Protein AF-R5J724-F1 (afdb_monomer)

Sequence (144 aa):
MGNSIVSHTDVSMWPFVFSITEPIPMTFALYIYDNKNPAGGRPNLEYKFNIYVPGQKRGQYSSFDYTEGFPLMVSYSEDYDVYIIYDAEKHTNFKWCANIQSRLEFILDACGGNIATFVKKNNEVLIGITGRHLLEGIIKRLNT

Solvent-accessible surface area (backbone atoms only — not comparable to full-atom values): 8237 Å² total; per-residue (Å²): 109,85,89,31,56,78,49,63,57,59,87,87,43,71,59,36,35,38,28,30,61,59,97,57,72,45,44,30,23,35,44,75,42,72,32,40,67,77,91,60,104,57,91,69,62,44,30,34,36,61,49,72,57,80,90,68,44,88,88,39,66,43,60,81,65,64,88,78,17,52,57,41,34,32,32,37,28,75,97,58,56,29,39,38,38,49,50,47,85,81,50,62,69,41,47,50,60,40,78,46,78,46,50,40,68,57,51,52,50,5,50,74,75,38,83,27,74,47,73,45,96,85,69,46,54,35,38,22,22,31,80,93,40,50,65,61,50,52,54,50,59,80,75,108

Structure (mmCIF, N/CA/C/O backbone):
data_AF-R5J724-F1
#
_entry.id   AF-R5J724-F1
#
loop_
_atom_site.group_PDB
_atom_site.id
_atom_site.type_symbol
_atom_site.label_atom_id
_atom_site.label_alt_id
_atom_site.label_comp_id
_atom_site.label_asym_id
_atom_site.label_entity_id
_atom_site.label_seq_id
_atom_site.pdbx_PDB_ins_code
_atom_site.Cartn_x
_atom_site.Cartn_y
_atom_site.Cartn_z
_atom_site.occupancy
_atom_site.B_iso_or_equiv
_atom_site.auth_seq_id
_atom_site.auth_comp_id
_atom_site.auth_asym_id
_atom_site.auth_atom_id
_atom_site.pdbx_PDB_model_num
ATOM 1 N N . MET A 1 1 ? -13.053 -7.758 10.303 1.00 59.34 1 MET A N 1
ATOM 2 C CA . MET A 1 1 ? -13.566 -7.938 8.925 1.00 59.34 1 MET A CA 1
ATOM 3 C C . MET A 1 1 ? -14.555 -9.091 8.764 1.00 59.34 1 MET A C 1
ATOM 5 O O . MET A 1 1 ? -15.375 -9.005 7.864 1.00 59.34 1 MET A O 1
ATOM 9 N N . GLY A 1 2 ? -14.516 -10.139 9.604 1.00 59.16 2 GLY A N 1
ATOM 10 C CA . GLY A 1 2 ? -15.223 -11.408 9.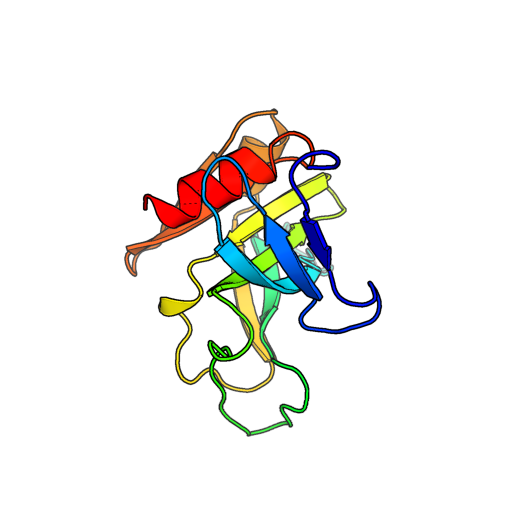350 1.00 59.16 2 GLY A CA 1
ATOM 11 C C . GLY A 1 2 ? -16.734 -11.345 9.085 1.00 59.16 2 GLY A C 1
ATOM 12 O O . GLY A 1 2 ? -17.214 -12.142 8.295 1.00 59.16 2 GLY A O 1
ATOM 13 N N . ASN A 1 3 ? -17.470 -10.388 9.661 1.00 66.38 3 ASN A N 1
ATOM 14 C CA . ASN A 1 3 ? -18.923 -10.276 9.442 1.00 66.38 3 ASN A CA 1
ATOM 15 C C . ASN A 1 3 ? -19.312 -9.306 8.311 1.00 66.38 3 ASN A C 1
ATOM 17 O O . ASN A 1 3 ? -20.491 -9.198 7.992 1.00 66.38 3 ASN A O 1
ATOM 21 N N . SER A 1 4 ? -18.348 -8.576 7.741 1.00 72.12 4 SER A N 1
ATOM 22 C CA . SER A 1 4 ? -18.597 -7.542 6.723 1.00 72.12 4 SER A CA 1
ATOM 23 C C . SER A 1 4 ? -18.328 -8.028 5.299 1.00 72.12 4 SER A C 1
ATOM 25 O O . SER A 1 4 ? -18.789 -7.389 4.360 1.00 72.12 4 SER A O 1
ATOM 27 N N . ILE A 1 5 ? -17.563 -9.116 5.133 1.00 76.75 5 ILE A N 1
ATOM 28 C CA . ILE A 1 5 ? -17.226 -9.692 3.825 1.00 76.75 5 ILE A CA 1
ATOM 29 C C . ILE A 1 5 ? -18.386 -10.567 3.354 1.00 76.75 5 ILE A C 1
ATOM 31 O O . ILE A 1 5 ? -18.811 -11.474 4.065 1.00 76.75 5 ILE A O 1
ATOM 35 N N . VAL A 1 6 ? -18.867 -10.309 2.141 1.00 82.62 6 VAL A N 1
ATOM 36 C CA . VAL A 1 6 ? -19.997 -11.037 1.540 1.00 82.62 6 VAL A CA 1
ATOM 37 C C . VAL A 1 6 ? -19.545 -12.040 0.493 1.00 82.62 6 VAL A C 1
ATOM 39 O O . VAL A 1 6 ? -20.146 -13.099 0.336 1.00 82.62 6 VAL A O 1
ATOM 42 N N . SER A 1 7 ? -18.461 -11.731 -0.205 1.00 86.94 7 SER A N 1
ATOM 43 C CA . SER A 1 7 ? -17.855 -12.628 -1.176 1.00 86.94 7 SER A CA 1
ATOM 44 C C . SER A 1 7 ? -16.370 -12.338 -1.285 1.00 86.94 7 SER A C 1
ATOM 46 O O . SER A 1 7 ? -15.929 -11.204 -1.079 1.00 86.94 7 SER A O 1
ATOM 48 N N . HIS A 1 8 ? -15.604 -13.362 -1.635 1.00 90.81 8 HIS A N 1
ATOM 49 C CA . HIS A 1 8 ? -14.201 -13.221 -1.974 1.00 90.81 8 HIS A CA 1
ATOM 50 C C . HIS A 1 8 ? -13.770 -14.297 -2.976 1.00 90.81 8 HIS A C 1
ATOM 52 O O . HIS A 1 8 ? -14.415 -15.343 -3.084 1.00 90.81 8 HIS A O 1
ATOM 58 N N . THR A 1 9 ? -12.691 -14.043 -3.713 1.00 91.88 9 THR A N 1
ATOM 59 C CA . THR A 1 9 ? -12.009 -15.056 -4.529 1.00 91.88 9 THR A CA 1
ATOM 60 C C . THR A 1 9 ? -11.218 -16.025 -3.649 1.00 91.88 9 THR A C 1
ATOM 62 O O . THR A 1 9 ? -11.149 -15.872 -2.428 1.00 91.88 9 THR A O 1
ATOM 65 N N . ASP A 1 10 ? -10.624 -17.057 -4.250 1.00 90.62 10 ASP A N 1
ATOM 66 C CA . ASP A 1 10 ? -9.659 -17.899 -3.540 1.00 90.62 10 ASP A CA 1
ATOM 67 C C . ASP A 1 10 ? -8.492 -17.041 -3.014 1.00 90.62 10 ASP A C 1
ATOM 69 O O . ASP A 1 10 ? -8.023 -16.128 -3.694 1.00 90.62 10 ASP A O 1
ATOM 73 N N . VAL A 1 11 ? -8.018 -17.335 -1.804 1.00 87.06 11 VAL A N 1
ATOM 74 C CA . VAL A 1 11 ? -6.906 -16.622 -1.158 1.00 87.06 11 VAL A CA 1
ATOM 75 C C . VAL A 1 11 ? -5.587 -16.743 -1.926 1.00 87.06 11 VAL A C 1
ATOM 77 O O . VAL A 1 11 ? -4.699 -15.919 -1.730 1.00 87.06 11 VAL A O 1
ATOM 80 N N . SER A 1 12 ? -5.444 -17.742 -2.803 1.00 89.38 12 SER A N 1
ATOM 81 C CA . SER A 1 12 ? -4.283 -17.874 -3.685 1.00 89.38 12 SER A CA 1
ATOM 82 C C . SER A 1 12 ? -4.356 -16.989 -4.931 1.00 89.38 12 SER A C 1
ATOM 84 O O . SER A 1 12 ? -3.383 -16.919 -5.683 1.00 89.38 12 SER A O 1
ATOM 86 N N . MET A 1 13 ? -5.505 -16.363 -5.205 1.00 91.31 13 MET A N 1
ATOM 87 C CA . MET A 1 13 ? -5.666 -15.463 -6.344 1.00 91.31 13 MET A CA 1
ATOM 88 C C . MET A 1 13 ? -5.031 -14.112 -6.037 1.00 91.31 13 MET A C 1
ATOM 90 O O . MET A 1 13 ? -5.175 -13.561 -4.946 1.00 91.31 13 MET A O 1
ATOM 94 N N . TRP A 1 14 ? -4.342 -13.566 -7.033 1.00 92.06 14 TRP A N 1
ATOM 95 C CA . TRP A 1 14 ? -3.747 -12.243 -6.961 1.00 92.06 14 TRP A CA 1
ATOM 96 C C . TRP A 1 14 ? -4.135 -11.465 -8.228 1.00 92.06 14 TRP A C 1
ATOM 98 O O . TRP A 1 14 ? -3.821 -11.954 -9.317 1.00 92.06 14 TRP A O 1
ATOM 108 N N . PRO A 1 15 ? -4.814 -10.304 -8.114 1.00 95.56 15 PRO A N 1
ATOM 109 C CA . PRO A 1 15 ? -5.285 -9.689 -6.869 1.00 95.56 15 PRO A CA 1
ATOM 110 C C . PRO A 1 15 ? -6.315 -10.554 -6.124 1.00 95.56 15 PRO A C 1
ATOM 112 O O . PRO A 1 15 ? -7.017 -11.374 -6.714 1.00 95.56 15 PRO A O 1
ATOM 115 N N . PHE A 1 16 ? -6.397 -10.365 -4.809 1.00 95.62 16 PHE A N 1
ATOM 116 C CA . PHE A 1 16 ? -7.460 -10.963 -4.007 1.00 95.62 16 PHE A CA 1
ATOM 117 C C . PHE A 1 16 ? -8.686 -10.054 -4.080 1.00 95.62 16 PHE A C 1
ATOM 119 O O . PHE A 1 16 ? -8.631 -8.902 -3.647 1.00 95.62 16 PHE A O 1
ATOM 126 N N . VAL A 1 17 ? -9.787 -10.544 -4.639 1.00 96.31 17 VAL A N 1
ATOM 127 C CA . VAL A 1 17 ? -10.995 -9.740 -4.832 1.00 96.31 17 VAL A CA 1
ATOM 128 C C . VAL A 1 17 ? -11.975 -10.063 -3.723 1.00 96.31 17 VAL A C 1
ATOM 130 O O . VAL A 1 17 ? -12.287 -11.229 -3.491 1.00 96.31 17 VAL A O 1
ATOM 133 N N . PHE A 1 18 ? -12.480 -9.041 -3.041 1.00 94.12 18 PHE A N 1
ATOM 134 C CA . PHE A 1 18 ? -13.479 -9.210 -1.991 1.00 94.12 18 PHE A CA 1
ATOM 135 C C . PHE A 1 18 ? -14.501 -8.082 -2.010 1.00 94.12 18 PHE A C 1
ATOM 137 O O . PHE A 1 18 ? -14.214 -6.966 -2.431 1.00 94.12 18 PHE A O 1
ATOM 144 N N . SER A 1 19 ? -15.710 -8.376 -1.544 1.00 93.69 19 SER A N 1
ATOM 145 C CA . SER A 1 19 ? -16.787 -7.394 -1.416 1.00 93.69 19 SER A CA 1
ATOM 146 C C . SER A 1 19 ? -17.194 -7.244 0.037 1.00 93.69 19 SER A C 1
ATOM 148 O O . SER A 1 19 ? -17.350 -8.245 0.743 1.00 93.69 19 SER A O 1
ATOM 150 N N . ILE A 1 20 ? -17.392 -6.001 0.470 1.00 90.56 20 ILE A N 1
ATOM 151 C CA . ILE A 1 20 ? -17.986 -5.682 1.769 1.00 90.56 20 ILE A CA 1
ATOM 152 C C . ILE A 1 20 ? -19.364 -5.054 1.562 1.00 90.56 20 ILE A C 1
ATOM 154 O O . ILE A 1 20 ? -19.577 -4.366 0.567 1.00 90.56 20 ILE A O 1
ATOM 158 N N . THR A 1 21 ? -20.295 -5.278 2.487 1.00 86.25 21 THR A N 1
ATOM 159 C CA . THR A 1 21 ? -21.614 -4.610 2.483 1.00 86.25 21 THR A CA 1
ATOM 160 C C . THR A 1 21 ? -21.679 -3.412 3.409 1.00 86.25 21 THR A C 1
ATOM 162 O O . THR A 1 21 ? -22.368 -2.449 3.106 1.00 86.25 21 THR A O 1
ATOM 165 N N . GLU A 1 22 ? -20.956 -3.455 4.521 1.00 80.88 22 GLU A N 1
ATOM 166 C CA . GLU A 1 22 ? -20.958 -2.408 5.537 1.00 80.88 22 GLU A CA 1
ATOM 167 C C . GLU A 1 22 ? -19.512 -2.043 5.903 1.00 80.88 22 GLU A C 1
ATOM 169 O O . GLU A 1 22 ? -18.663 -2.938 6.008 1.00 80.88 22 GLU A O 1
ATOM 174 N N . PRO A 1 23 ? -19.204 -0.753 6.131 1.00 82.06 23 PRO A N 1
ATOM 175 C CA . PRO A 1 23 ? -20.120 0.397 6.083 1.00 82.06 23 PRO A CA 1
ATOM 176 C C . PRO A 1 23 ? -20.288 1.025 4.689 1.00 82.06 23 PRO A C 1
ATOM 178 O O . PRO A 1 23 ? -21.031 1.988 4.533 1.00 82.06 23 PRO A O 1
ATOM 181 N N . ILE A 1 24 ? -19.564 0.535 3.678 1.00 82.44 24 ILE A N 1
ATOM 182 C CA . ILE A 1 24 ? -19.633 1.044 2.302 1.00 82.44 24 ILE A CA 1
ATOM 183 C C . ILE A 1 24 ? -19.733 -0.165 1.370 1.00 82.44 24 ILE A C 1
ATOM 185 O O . ILE A 1 24 ? -18.727 -0.858 1.218 1.00 82.44 24 ILE A O 1
ATOM 189 N N . PRO A 1 25 ? -20.898 -0.429 0.747 1.00 90.12 25 PRO A N 1
ATOM 190 C CA . PRO A 1 25 ? -21.036 -1.501 -0.230 1.00 90.12 25 PRO A CA 1
ATOM 191 C C . PRO A 1 25 ? -20.061 -1.299 -1.397 1.00 90.12 25 PRO A C 1
ATOM 193 O O . PRO A 1 25 ? -20.249 -0.403 -2.221 1.00 90.12 25 PRO A O 1
ATOM 196 N N . MET A 1 26 ? -18.993 -2.095 -1.451 1.00 93.00 26 MET A N 1
ATOM 197 C CA . MET A 1 26 ? -17.939 -1.949 -2.456 1.00 93.00 26 MET A CA 1
ATOM 198 C C . MET A 1 26 ? -17.164 -3.254 -2.645 1.00 93.00 26 MET A C 1
ATOM 200 O O . MET A 1 26 ? -16.930 -4.005 -1.694 1.00 93.00 26 MET A O 1
ATOM 204 N N . THR A 1 27 ? -16.741 -3.498 -3.884 1.00 95.19 27 THR A N 1
ATOM 205 C CA . THR A 1 27 ? -15.810 -4.567 -4.255 1.00 95.19 27 THR A CA 1
ATOM 206 C C . THR A 1 27 ? -14.409 -3.985 -4.393 1.00 95.19 27 THR A C 1
ATOM 208 O O . THR A 1 27 ? -14.223 -2.965 -5.056 1.00 95.19 27 THR A O 1
ATOM 211 N N . PHE A 1 28 ? -13.426 -4.640 -3.785 1.00 95.62 28 PHE A N 1
ATOM 212 C CA . PHE A 1 28 ? -12.019 -4.259 -3.813 1.00 95.62 28 PHE A CA 1
ATOM 213 C C . PHE A 1 28 ? -11.188 -5.328 -4.513 1.00 95.62 28 PHE A C 1
ATOM 215 O O . PHE A 1 28 ? -11.408 -6.518 -4.294 1.00 95.62 28 PHE A O 1
ATOM 222 N N . ALA A 1 29 ? -10.185 -4.893 -5.274 1.00 97.00 29 ALA A N 1
ATOM 223 C CA . ALA A 1 29 ? -9.118 -5.738 -5.798 1.00 97.00 29 ALA A CA 1
ATOM 224 C C . ALA A 1 29 ? -7.838 -5.477 -4.987 1.00 97.00 29 ALA A C 1
ATOM 226 O O . ALA A 1 29 ? -7.188 -4.441 -5.141 1.00 97.00 29 ALA A O 1
ATOM 227 N N . LEU A 1 30 ? -7.495 -6.386 -4.073 1.00 96.56 30 LEU A N 1
ATOM 228 C CA . LEU A 1 30 ? -6.356 -6.249 -3.167 1.00 96.56 30 LEU A CA 1
ATOM 229 C C . LEU A 1 30 ? -5.052 -6.681 -3.836 1.00 96.56 30 LEU A C 1
ATOM 231 O O . LEU A 1 30 ? -4.834 -7.859 -4.130 1.00 96.56 30 LEU A O 1
ATOM 235 N N . TYR A 1 31 ? -4.142 -5.721 -3.964 1.00 97.38 31 TYR A N 1
ATOM 236 C CA . TYR A 1 31 ? -2.750 -5.932 -4.326 1.00 97.38 31 TYR A CA 1
ATOM 237 C C . TYR A 1 31 ? -1.895 -5.768 -3.074 1.00 97.38 31 TYR A C 1
ATOM 239 O O . TYR A 1 31 ? -1.524 -4.649 -2.714 1.00 97.38 31 TYR A O 1
ATOM 247 N N . ILE A 1 32 ? -1.609 -6.883 -2.401 1.00 96.38 32 ILE A N 1
ATOM 248 C CA . ILE A 1 32 ? -0.762 -6.903 -1.208 1.00 96.38 32 ILE A CA 1
ATOM 249 C C . ILE A 1 32 ? 0.684 -7.282 -1.553 1.00 96.38 32 ILE A C 1
ATOM 251 O O . ILE A 1 32 ? 0.916 -8.160 -2.384 1.00 96.38 32 ILE A O 1
ATOM 255 N N . TYR A 1 33 ? 1.650 -6.615 -0.922 1.00 97.06 33 TYR A N 1
ATOM 256 C CA . TYR A 1 33 ? 3.085 -6.839 -1.117 1.00 97.06 33 TYR A CA 1
ATOM 257 C C . TYR A 1 33 ? 3.815 -6.981 0.219 1.00 97.06 33 TYR A C 1
ATOM 259 O O . TYR A 1 33 ? 3.499 -6.279 1.180 1.00 97.06 33 TYR A O 1
ATOM 267 N N . ASP A 1 34 ? 4.862 -7.802 0.264 1.00 95.31 34 ASP A N 1
ATOM 268 C CA . ASP A 1 34 ? 5.746 -7.841 1.430 1.00 95.31 34 ASP A CA 1
ATOM 269 C C . ASP A 1 34 ? 6.582 -6.557 1.517 1.00 95.31 34 ASP A C 1
ATOM 271 O O . ASP A 1 34 ? 7.371 -6.255 0.615 1.00 95.31 34 ASP A O 1
ATOM 275 N N . ASN A 1 35 ? 6.476 -5.839 2.631 1.00 94.25 35 ASN A N 1
ATOM 276 C CA . ASN A 1 35 ? 7.290 -4.673 2.935 1.00 94.25 35 ASN A CA 1
ATOM 277 C C . ASN A 1 35 ? 8.490 -5.101 3.779 1.00 94.25 35 ASN A C 1
ATOM 279 O O . ASN A 1 35 ? 8.327 -5.500 4.929 1.00 94.25 35 ASN A O 1
ATOM 283 N N . LYS A 1 36 ? 9.701 -5.028 3.221 1.00 91.94 36 LYS A N 1
ATOM 284 C CA . LYS A 1 36 ? 10.908 -5.540 3.886 1.00 91.94 36 LYS A CA 1
ATOM 285 C C . LYS A 1 36 ? 11.923 -4.440 4.125 1.00 91.94 36 LYS A C 1
ATOM 287 O O . LYS A 1 36 ? 12.052 -3.500 3.336 1.00 91.94 36 LYS A O 1
ATOM 292 N N . ASN A 1 37 ? 12.720 -4.624 5.168 1.00 87.25 37 ASN A N 1
ATOM 293 C CA . ASN A 1 37 ? 13.949 -3.882 5.380 1.00 87.25 37 ASN A CA 1
ATOM 294 C C . ASN A 1 37 ? 15.149 -4.779 5.038 1.00 87.25 37 ASN A C 1
ATOM 296 O O . ASN A 1 37 ? 15.662 -5.485 5.906 1.00 87.25 37 ASN A O 1
ATOM 300 N N . PRO A 1 38 ? 15.581 -4.847 3.763 1.00 75.06 38 PRO A N 1
ATOM 301 C CA . PRO A 1 38 ? 16.665 -5.743 3.397 1.00 75.06 38 PRO A CA 1
ATOM 302 C C . PRO A 1 38 ? 17.966 -5.317 4.073 1.00 75.06 38 PRO A C 1
ATOM 304 O O . PRO A 1 38 ? 18.308 -4.130 4.117 1.00 75.06 38 PRO A O 1
ATOM 307 N N . ALA A 1 39 ? 18.699 -6.324 4.546 1.00 62.00 39 ALA A N 1
ATOM 308 C CA . ALA A 1 39 ? 19.954 -6.154 5.252 1.00 62.00 39 ALA A CA 1
ATOM 309 C C . ALA A 1 39 ? 20.958 -5.332 4.426 1.00 62.00 39 ALA A C 1
ATOM 311 O O . ALA A 1 39 ? 21.272 -5.643 3.276 1.00 62.00 39 ALA A O 1
ATOM 312 N N . GLY A 1 40 ? 21.477 -4.276 5.041 1.00 61.12 40 GLY A N 1
ATOM 313 C CA . GLY A 1 40 ? 22.579 -3.462 4.549 1.00 61.12 40 GLY A CA 1
ATOM 314 C C . GLY A 1 40 ? 23.369 -2.938 5.743 1.00 61.12 40 GLY A C 1
ATOM 315 O O . GLY A 1 40 ? 22.837 -2.844 6.843 1.00 61.12 40 GLY A O 1
ATOM 316 N N . GLY A 1 41 ? 24.646 -2.599 5.556 1.00 52.19 41 GLY A N 1
ATOM 317 C CA . GLY A 1 41 ? 25.552 -2.205 6.650 1.00 52.19 41 GLY A CA 1
ATOM 318 C C . GLY A 1 41 ? 25.229 -0.876 7.357 1.00 52.19 41 GLY A C 1
ATOM 319 O O . GLY A 1 41 ? 26.071 -0.361 8.085 1.00 52.19 41 GLY A O 1
ATOM 320 N N . ARG A 1 42 ? 24.051 -0.285 7.125 1.00 57.81 42 ARG A N 1
ATOM 321 C CA . ARG A 1 42 ? 23.553 0.930 7.786 1.00 57.81 42 ARG A CA 1
ATOM 322 C C . ARG A 1 42 ? 22.133 0.672 8.293 1.00 57.81 42 ARG A C 1
ATOM 324 O O . ARG A 1 42 ? 21.408 -0.060 7.622 1.00 57.81 42 ARG A O 1
ATOM 331 N N . PRO A 1 43 ? 21.707 1.299 9.406 1.00 62.03 43 PRO A N 1
ATOM 332 C CA . PRO A 1 43 ? 20.307 1.286 9.805 1.00 62.03 43 PRO A CA 1
ATOM 333 C C . PRO A 1 43 ? 19.478 1.906 8.678 1.00 62.03 43 PRO A C 1
ATOM 335 O O . PRO A 1 43 ? 19.502 3.118 8.460 1.00 62.03 43 PRO A O 1
ATOM 338 N N . ASN A 1 44 ? 18.792 1.068 7.908 1.00 67.88 44 ASN A N 1
ATOM 339 C CA . ASN A 1 44 ? 17.829 1.531 6.926 1.00 67.88 44 ASN A CA 1
ATOM 340 C C . ASN A 1 44 ? 16.589 1.960 7.706 1.00 67.88 44 ASN A C 1
ATOM 342 O O . ASN A 1 44 ? 15.856 1.126 8.235 1.00 67.88 44 ASN A O 1
ATOM 346 N N . LEU A 1 45 ? 16.357 3.269 7.772 1.00 86.56 45 LEU A N 1
ATOM 347 C CA . LEU A 1 45 ? 15.142 3.863 8.338 1.00 86.56 45 LEU A CA 1
ATOM 348 C C . LEU A 1 45 ? 13.962 3.787 7.352 1.00 86.56 45 LEU A C 1
ATOM 350 O O . LEU A 1 45 ? 13.024 4.578 7.435 1.00 86.56 45 LEU A O 1
ATOM 354 N N . GLU A 1 46 ? 14.020 2.865 6.393 1.00 89.31 46 GLU A N 1
ATOM 355 C CA . GLU A 1 46 ? 13.055 2.715 5.313 1.00 89.31 46 GLU A CA 1
ATOM 356 C C . GLU A 1 46 ? 12.785 1.238 5.049 1.00 89.31 46 GLU A C 1
ATOM 358 O O . GLU A 1 46 ? 13.701 0.420 4.945 1.00 89.31 46 GLU A O 1
ATOM 363 N N . TYR A 1 47 ? 11.505 0.931 4.894 1.00 93.69 47 TYR A N 1
ATOM 364 C CA . TYR A 1 47 ? 11.007 -0.335 4.387 1.00 93.69 47 TYR A CA 1
ATOM 365 C C . TYR A 1 47 ? 10.599 -0.151 2.937 1.00 93.69 47 TYR A C 1
ATOM 367 O O . TYR A 1 47 ? 10.201 0.944 2.521 1.00 93.69 47 TYR A O 1
ATOM 375 N N . LYS A 1 48 ? 10.738 -1.216 2.158 1.00 93.81 48 LYS A N 1
ATOM 376 C CA . LYS A 1 48 ? 10.513 -1.165 0.725 1.00 93.81 48 LYS A CA 1
ATOM 377 C C . LYS A 1 48 ? 9.962 -2.459 0.169 1.00 93.81 48 LYS A C 1
ATOM 379 O O . LYS A 1 48 ? 10.247 -3.551 0.656 1.00 93.81 48 LYS A O 1
ATOM 384 N N . PHE A 1 49 ? 9.255 -2.299 -0.937 1.00 95.88 49 PHE A N 1
ATOM 385 C CA . PHE A 1 49 ? 8.793 -3.381 -1.789 1.00 95.88 49 PHE A CA 1
ATOM 386 C C . PHE A 1 49 ? 8.888 -2.965 -3.257 1.00 95.88 49 PHE A C 1
ATOM 388 O O . PHE A 1 49 ? 9.251 -1.829 -3.593 1.00 95.88 49 PHE A O 1
ATOM 395 N N . ASN A 1 50 ? 8.599 -3.907 -4.145 1.00 96.31 50 ASN A N 1
ATOM 396 C CA . ASN A 1 50 ? 8.542 -3.665 -5.575 1.00 96.31 50 ASN A CA 1
ATOM 397 C C . ASN A 1 50 ? 7.104 -3.845 -6.057 1.00 96.31 50 ASN A C 1
ATOM 399 O O . ASN A 1 50 ? 6.523 -4.905 -5.850 1.00 96.31 50 ASN A O 1
ATOM 403 N N . ILE A 1 51 ? 6.550 -2.817 -6.699 1.00 96.62 51 ILE A N 1
ATOM 404 C CA . ILE A 1 51 ? 5.214 -2.867 -7.298 1.00 96.62 51 ILE A CA 1
ATOM 405 C C . ILE A 1 51 ? 5.274 -3.564 -8.663 1.00 96.62 51 ILE A C 1
ATOM 407 O O . ILE A 1 51 ? 6.180 -3.326 -9.472 1.00 96.62 51 ILE A O 1
ATOM 411 N N . TYR A 1 52 ? 4.314 -4.449 -8.897 1.00 96.56 52 TYR A N 1
ATOM 412 C CA . TYR A 1 52 ? 4.031 -5.111 -10.167 1.00 96.56 52 TYR A CA 1
ATOM 413 C C . TYR A 1 52 ? 2.624 -5.710 -10.086 1.00 96.56 52 TYR A C 1
ATOM 415 O O . TYR A 1 52 ? 2.103 -5.892 -8.994 1.00 96.56 52 TYR A O 1
ATOM 423 N N . VAL A 1 53 ? 2.005 -6.025 -11.218 1.00 96.25 53 VAL A N 1
ATOM 424 C CA . VAL A 1 53 ? 0.673 -6.664 -11.261 1.00 96.25 53 VAL A CA 1
ATOM 425 C C . VAL A 1 53 ? 0.751 -8.052 -11.904 1.00 96.25 53 VAL A C 1
ATOM 427 O O . VAL A 1 53 ? 1.757 -8.355 -12.562 1.00 96.25 53 VAL A O 1
ATOM 430 N N . PRO A 1 54 ? -0.273 -8.912 -11.735 1.00 94.88 54 PRO A N 1
ATOM 431 C CA . PRO A 1 54 ? -0.296 -10.236 -12.346 1.00 94.88 54 PRO A CA 1
ATOM 432 C C . PRO A 1 54 ? -0.007 -10.187 -13.846 1.00 94.88 54 PRO A C 1
ATOM 434 O O . PRO A 1 54 ? -0.532 -9.356 -14.582 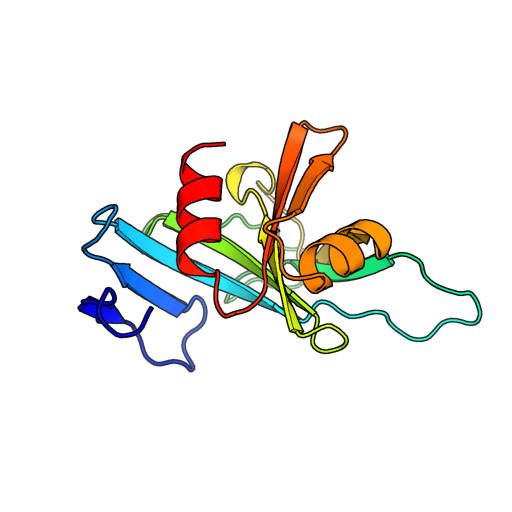1.00 94.88 54 PRO A O 1
ATOM 437 N N . GLY A 1 55 ? 0.876 -11.073 -14.305 1.00 94.38 55 GLY A N 1
ATOM 438 C CA . GLY A 1 55 ? 1.258 -11.166 -15.715 1.00 94.38 55 GLY A CA 1
ATOM 439 C C . GLY A 1 55 ? 2.222 -10.084 -16.225 1.00 94.38 55 GLY A C 1
ATOM 440 O O . GLY A 1 55 ? 2.733 -10.239 -17.337 1.00 94.38 55 GLY A O 1
ATOM 441 N N . GLN A 1 56 ? 2.540 -9.040 -15.446 1.00 96.62 56 GLN A N 1
ATOM 442 C CA . GLN A 1 56 ? 3.494 -8.006 -15.865 1.00 96.62 56 GLN A CA 1
ATOM 443 C C . GLN A 1 56 ? 4.919 -8.569 -15.966 1.00 96.62 56 GLN A C 1
ATOM 445 O O . GLN A 1 56 ? 5.442 -9.184 -15.035 1.00 96.62 56 GLN A O 1
ATOM 450 N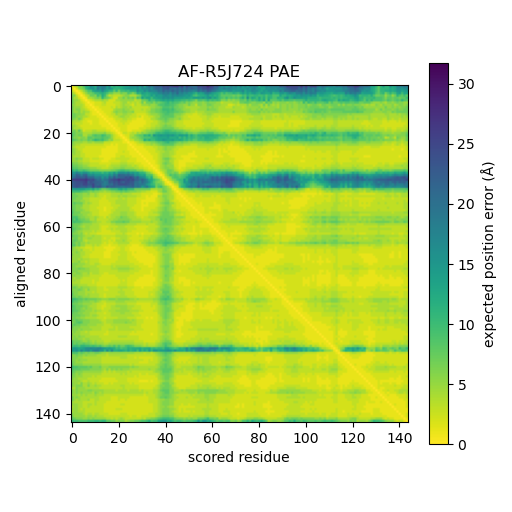 N . LYS A 1 57 ? 5.587 -8.308 -17.093 1.00 95.88 57 LYS A N 1
ATOM 451 C CA . LYS A 1 57 ? 6.946 -8.788 -17.388 1.00 95.88 57 LYS A CA 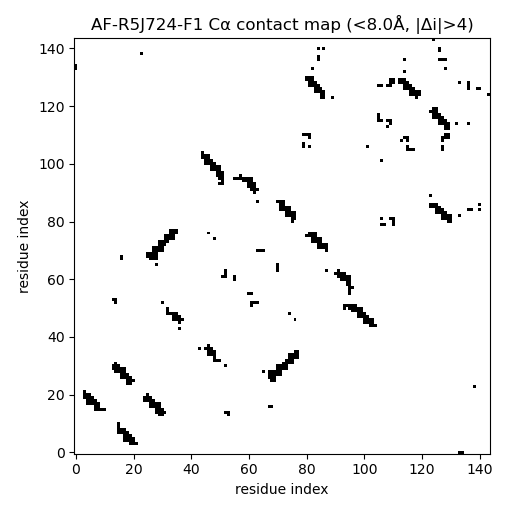1
ATOM 452 C C . LYS A 1 57 ? 7.987 -7.674 -17.313 1.00 95.88 57 LYS A C 1
ATOM 454 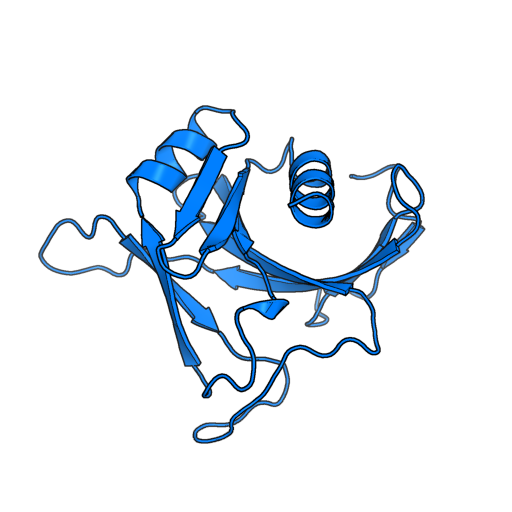O O . LYS A 1 57 ? 7.687 -6.486 -17.428 1.00 95.88 57 LYS A O 1
ATOM 459 N N . ARG A 1 58 ? 9.257 -8.070 -17.196 1.00 96.06 58 ARG A N 1
ATOM 460 C CA . ARG A 1 58 ? 10.407 -7.156 -17.205 1.00 96.06 58 ARG A CA 1
ATOM 461 C C . ARG A 1 58 ? 10.370 -6.217 -18.414 1.00 96.06 58 ARG A C 1
ATOM 463 O O . ARG A 1 58 ? 10.248 -6.661 -19.550 1.00 96.06 58 ARG A O 1
ATOM 470 N N . GLY A 1 59 ? 10.528 -4.920 -18.153 1.00 94.44 59 GLY A N 1
ATOM 471 C CA . GLY A 1 59 ? 10.515 -3.874 -19.180 1.00 94.44 59 GLY A CA 1
ATOM 472 C C . GLY A 1 59 ? 9.119 -3.389 -19.575 1.00 94.44 59 GLY A C 1
ATOM 473 O O . GLY A 1 59 ? 9.023 -2.363 -20.239 1.00 94.44 59 GLY A O 1
ATOM 474 N N . GLN A 1 60 ? 8.055 -4.064 -19.133 1.00 97.12 60 GLN A N 1
ATOM 475 C CA . GLN A 1 60 ? 6.689 -3.608 -19.355 1.00 97.12 60 GLN A CA 1
ATOM 476 C C . GLN A 1 60 ? 6.285 -2.555 -18.328 1.00 97.12 60 GLN A C 1
ATOM 478 O O . GLN A 1 60 ? 6.707 -2.578 -17.166 1.00 97.12 60 GLN A O 1
ATOM 483 N N . TYR A 1 61 ? 5.420 -1.660 -18.780 1.00 97.25 61 TYR A N 1
ATOM 484 C CA . TYR A 1 61 ? 4.711 -0.709 -17.945 1.00 97.25 61 TYR A CA 1
ATOM 485 C C . TYR A 1 61 ? 3.279 -1.202 -17.750 1.00 97.25 61 TYR A C 1
ATOM 487 O O . TYR A 1 61 ? 2.733 -1.850 -18.643 1.00 97.25 61 TYR A O 1
ATOM 495 N N . SER A 1 62 ? 2.699 -0.940 -16.584 1.00 96.44 62 SER A N 1
ATOM 496 C CA . SER A 1 62 ? 1.328 -1.340 -16.270 1.00 96.44 62 SER A CA 1
ATOM 497 C C . SER A 1 62 ? 0.648 -0.326 -15.357 1.00 96.44 62 SER A C 1
ATOM 499 O O . SER A 1 62 ? 1.289 0.578 -14.826 1.00 96.44 62 SER A O 1
ATOM 501 N N . SER A 1 63 ? -0.658 -0.491 -15.182 1.00 95.81 63 SER A N 1
ATOM 502 C CA . SER A 1 63 ? -1.455 0.172 -14.148 1.00 95.81 63 SER A CA 1
ATOM 503 C C . SER A 1 63 ? -2.263 -0.880 -13.387 1.00 95.81 63 SER A C 1
ATOM 505 O O . SER A 1 63 ? -2.292 -2.046 -13.791 1.00 95.81 63 SER A O 1
ATOM 507 N N . PHE A 1 64 ? -2.889 -0.479 -12.283 1.00 96.44 64 PHE A N 1
ATOM 508 C CA . PHE A 1 64 ? -3.864 -1.319 -11.593 1.00 96.44 64 PHE A CA 1
ATOM 509 C C . PHE A 1 64 ? -5.132 -1.506 -12.430 1.00 96.44 64 PHE A C 1
ATOM 511 O O . PHE A 1 64 ? -5.528 -0.597 -13.162 1.00 96.44 64 PHE A O 1
ATOM 518 N N . ASP A 1 65 ? -5.747 -2.683 -12.315 1.00 93.38 65 ASP A N 1
ATOM 519 C CA . ASP A 1 65 ? -6.983 -3.015 -13.016 1.00 93.38 65 ASP A CA 1
ATOM 520 C C . ASP A 1 65 ? -8.198 -2.632 -12.162 1.00 93.38 65 ASP A C 1
ATOM 522 O O . ASP A 1 65 ? -8.318 -3.065 -11.019 1.00 93.38 65 ASP A O 1
ATOM 526 N N . TYR A 1 66 ? -9.089 -1.817 -12.726 1.00 92.88 66 TYR A N 1
ATOM 527 C CA . TYR A 1 66 ? -10.318 -1.347 -12.080 1.00 92.88 66 TYR A CA 1
ATOM 528 C C . TYR A 1 66 ? -11.547 -2.187 -12.460 1.00 92.88 66 TYR A C 1
ATOM 530 O O . TYR A 1 66 ? -12.648 -1.909 -11.989 1.00 92.88 66 TYR A O 1
ATOM 538 N N . THR A 1 67 ? -11.399 -3.184 -13.339 1.00 93.12 67 THR A N 1
ATOM 539 C CA . THR A 1 67 ? -12.531 -3.974 -13.847 1.00 93.12 67 THR A CA 1
ATOM 540 C C . THR A 1 67 ? -13.071 -4.976 -12.826 1.00 93.12 67 THR A C 1
ATOM 542 O O . THR A 1 67 ? -14.267 -5.261 -12.840 1.00 93.12 67 THR A O 1
ATOM 545 N N . GLU A 1 68 ? -12.230 -5.465 -11.911 1.00 91.06 68 GLU A N 1
ATOM 546 C CA . GLU A 1 68 ? -12.624 -6.426 -10.868 1.00 91.06 68 GLU A CA 1
ATOM 547 C C . GLU A 1 68 ? -13.081 -5.763 -9.555 1.00 91.06 68 GLU A C 1
ATOM 549 O O . GLU A 1 68 ? -13.703 -6.410 -8.714 1.00 91.06 68 GLU A O 1
ATOM 554 N N . GLY A 1 69 ? -12.791 -4.474 -9.364 1.00 94.12 69 GLY A N 1
ATOM 555 C CA . GLY A 1 69 ? -13.121 -3.718 -8.157 1.00 94.12 69 GLY A CA 1
ATOM 556 C C . GLY A 1 69 ? -12.214 -2.505 -7.968 1.00 94.12 69 GLY A C 1
ATOM 557 O O . GLY A 1 69 ? -11.319 -2.250 -8.771 1.00 94.12 69 GLY A O 1
ATOM 558 N N . PHE A 1 70 ? -12.423 -1.756 -6.884 1.00 95.12 70 PHE A N 1
ATOM 559 C CA . PHE A 1 70 ? -11.551 -0.643 -6.511 1.00 95.12 70 PHE A CA 1
ATOM 560 C C . PHE A 1 70 ? -10.155 -1.170 -6.119 1.00 95.12 70 PHE A C 1
ATOM 562 O O . PHE A 1 70 ? -10.059 -1.966 -5.176 1.00 95.12 70 PHE A O 1
ATOM 569 N N . PRO A 1 71 ? -9.066 -0.758 -6.794 1.00 96.69 71 PRO A N 1
ATOM 570 C CA . PRO A 1 71 ? -7.729 -1.240 -6.476 1.00 96.69 71 PRO A CA 1
ATOM 571 C C . PRO A 1 71 ? -7.272 -0.785 -5.095 1.00 96.69 71 PRO A C 1
ATOM 573 O O . PRO A 1 71 ? -7.137 0.405 -4.814 1.00 96.69 71 PRO A O 1
ATOM 576 N N . LEU A 1 72 ? -6.968 -1.753 -4.238 1.00 96.38 72 LEU A N 1
ATOM 577 C CA . LEU A 1 72 ? -6.429 -1.518 -2.911 1.00 96.38 72 LEU A CA 1
ATOM 578 C C . LEU A 1 72 ? -4.960 -1.947 -2.895 1.00 96.38 72 LEU A C 1
ATOM 580 O O . LEU A 1 72 ? -4.643 -3.134 -2.834 1.00 96.38 72 LEU A O 1
ATOM 584 N N . MET A 1 73 ? -4.057 -0.971 -2.975 1.00 97.44 73 MET A N 1
ATOM 585 C CA . MET A 1 73 ? -2.614 -1.198 -2.908 1.00 97.44 73 MET A CA 1
ATOM 586 C C . MET A 1 73 ? -2.160 -1.206 -1.448 1.00 97.44 73 MET A C 1
ATOM 588 O O . MET A 1 73 ? -2.231 -0.182 -0.767 1.00 97.44 73 MET A O 1
ATOM 592 N N . VAL A 1 74 ? -1.674 -2.351 -0.972 1.00 97.88 74 VAL A N 1
ATOM 593 C CA . VAL A 1 74 ? -1.283 -2.552 0.429 1.00 97.88 74 VAL A CA 1
ATOM 594 C C . VAL A 1 74 ? 0.108 -3.158 0.504 1.00 97.88 74 VAL A C 1
ATOM 596 O O . VAL A 1 74 ? 0.452 -4.032 -0.282 1.00 97.88 74 VAL A O 1
ATOM 599 N N . SER A 1 75 ? 0.912 -2.742 1.471 1.00 97.69 75 SER A N 1
ATOM 600 C CA . SER A 1 75 ? 2.098 -3.497 1.868 1.00 97.69 75 SER A CA 1
ATOM 601 C C . SER A 1 75 ? 1.962 -3.983 3.309 1.00 97.69 75 SER A C 1
ATOM 603 O O . SER A 1 75 ? 1.258 -3.364 4.106 1.00 97.69 75 SER A O 1
ATOM 605 N N . TYR A 1 76 ? 2.596 -5.104 3.639 1.00 97.12 76 TYR A N 1
ATOM 606 C CA . TYR A 1 76 ? 2.594 -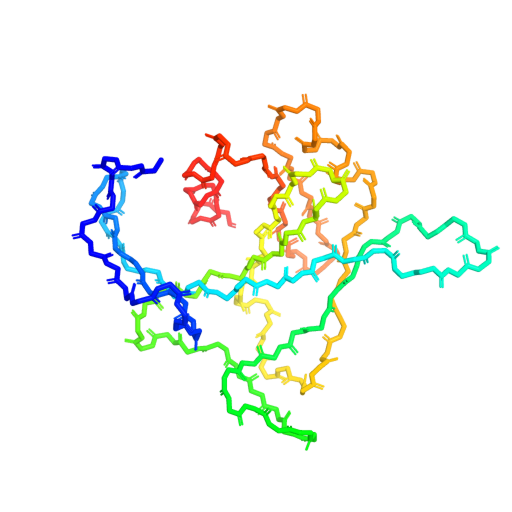5.674 4.985 1.00 97.12 76 TYR A CA 1
ATOM 607 C C . TYR A 1 76 ? 4.022 -5.793 5.513 1.00 97.12 76 TYR A C 1
ATOM 609 O O . TYR A 1 76 ? 4.885 -6.385 4.867 1.00 97.12 76 TYR A O 1
ATOM 617 N N . SER A 1 77 ? 4.271 -5.200 6.678 1.00 95.44 77 SER A N 1
ATOM 618 C CA . SER A 1 77 ? 5.543 -5.255 7.391 1.00 95.44 77 SER A CA 1
ATOM 619 C C . SER A 1 77 ? 5.460 -6.298 8.499 1.00 95.44 77 SER A C 1
ATOM 621 O O . SER A 1 77 ? 4.965 -5.999 9.584 1.00 95.44 77 SER A O 1
ATOM 623 N N . GLU A 1 78 ? 5.988 -7.494 8.242 1.00 93.94 78 GLU A N 1
ATOM 624 C CA . GLU A 1 78 ? 5.982 -8.609 9.201 1.00 93.94 78 GLU A CA 1
ATOM 625 C C . GLU A 1 78 ? 6.696 -8.256 10.514 1.00 93.94 78 GLU A C 1
ATOM 627 O O . GLU A 1 78 ? 6.187 -8.565 11.586 1.00 93.94 78 GLU A O 1
ATOM 632 N N . ASP A 1 79 ? 7.805 -7.511 10.436 1.00 92.06 79 ASP A N 1
ATOM 633 C CA . ASP A 1 79 ? 8.616 -7.113 11.598 1.00 92.06 79 ASP A CA 1
ATOM 634 C C . ASP A 1 79 ? 7.835 -6.312 12.660 1.00 92.06 79 ASP A C 1
ATOM 636 O O . ASP A 1 79 ? 8.233 -6.274 13.825 1.00 92.06 79 ASP A O 1
ATOM 640 N N . TYR A 1 80 ? 6.731 -5.666 12.265 1.00 93.75 80 TYR A N 1
ATOM 641 C CA . TYR A 1 80 ? 5.927 -4.798 13.131 1.00 93.75 80 TYR A CA 1
ATOM 642 C C . TYR A 1 80 ? 4.429 -5.134 13.132 1.00 93.75 80 TYR A C 1
ATOM 644 O O . TYR A 1 80 ? 3.671 -4.440 13.803 1.00 93.75 80 TYR A O 1
ATOM 652 N N . ASP A 1 81 ? 3.993 -6.153 12.383 1.00 94.44 81 ASP A N 1
ATOM 653 C CA . ASP A 1 81 ? 2.572 -6.479 12.162 1.00 94.44 81 ASP A CA 1
ATOM 654 C C . ASP A 1 81 ? 1.735 -5.254 11.717 1.00 94.44 81 ASP A C 1
ATOM 656 O O . ASP A 1 81 ? 0.669 -4.930 12.253 1.00 94.44 81 ASP A O 1
ATOM 660 N N . VAL A 1 82 ? 2.256 -4.518 10.728 1.00 96.50 82 VAL A N 1
ATOM 661 C CA . VAL A 1 82 ? 1.630 -3.296 10.199 1.00 96.50 82 VAL A CA 1
ATOM 662 C C . VAL A 1 82 ? 1.302 -3.451 8.720 1.00 96.50 82 VAL A C 1
ATOM 664 O O . VAL A 1 82 ? 2.168 -3.742 7.895 1.00 96.50 82 VAL A O 1
ATOM 667 N N . TYR A 1 83 ? 0.052 -3.160 8.379 1.00 97.44 83 TYR A N 1
ATOM 668 C CA . TYR A 1 83 ? -0.419 -2.944 7.018 1.00 97.44 83 TYR A CA 1
ATOM 669 C C . TYR A 1 83 ? -0.296 -1.462 6.666 1.00 97.44 83 TYR A C 1
ATOM 671 O O . TYR A 1 83 ? -0.638 -0.588 7.464 1.00 97.44 83 TYR A O 1
ATOM 679 N N . ILE A 1 84 ? 0.154 -1.170 5.452 1.00 97.88 84 ILE A N 1
ATOM 680 C CA . ILE A 1 84 ? 0.248 0.185 4.916 1.00 97.88 84 ILE A CA 1
ATOM 681 C C . ILE A 1 84 ? -0.592 0.251 3.651 1.00 97.88 84 ILE A C 1
ATOM 683 O O . ILE A 1 84 ? -0.298 -0.441 2.681 1.00 97.88 84 ILE A O 1
ATOM 687 N N . ILE A 1 85 ? -1.617 1.094 3.650 1.00 97.94 85 ILE A N 1
ATOM 688 C CA . ILE A 1 85 ? -2.457 1.360 2.485 1.00 97.94 85 ILE A CA 1
ATOM 689 C C . ILE A 1 85 ? -1.879 2.562 1.734 1.00 97.94 85 ILE A C 1
ATOM 691 O O . ILE A 1 85 ? -1.623 3.611 2.333 1.00 97.94 85 ILE A O 1
ATOM 695 N N . TYR A 1 86 ? -1.677 2.392 0.430 1.00 97.62 86 TYR A N 1
ATOM 696 C CA . TYR A 1 86 ? -1.180 3.405 -0.502 1.00 97.62 86 TYR A CA 1
ATOM 697 C C . TYR A 1 86 ? -2.318 3.915 -1.389 1.00 97.62 86 TYR A C 1
ATOM 699 O O . TYR A 1 86 ? -3.363 3.276 -1.526 1.00 97.62 86 TYR A O 1
ATOM 707 N N . ASP A 1 87 ? -2.091 5.053 -2.038 1.00 95.25 87 ASP A N 1
ATOM 708 C CA . ASP A 1 87 ? -3.012 5.584 -3.036 1.00 95.25 87 ASP A CA 1
ATOM 709 C C . ASP A 1 87 ? -2.724 4.978 -4.417 1.00 95.25 87 ASP A C 1
ATOM 711 O O . ASP A 1 87 ? -1.810 5.420 -5.115 1.00 95.25 87 ASP A O 1
ATOM 715 N N . ALA A 1 88 ? -3.492 3.960 -4.813 1.00 94.94 88 ALA A N 1
ATOM 716 C CA . ALA A 1 88 ? -3.312 3.267 -6.090 1.00 94.94 88 ALA A CA 1
ATOM 717 C C . ALA A 1 88 ? -3.385 4.220 -7.303 1.00 94.94 88 ALA A C 1
ATOM 719 O O . ALA A 1 88 ? -2.663 4.023 -8.282 1.00 94.94 88 ALA A O 1
ATOM 720 N N . GLU A 1 89 ? -4.176 5.295 -7.224 1.00 92.88 89 GLU A N 1
ATOM 721 C CA . GLU A 1 89 ? -4.329 6.293 -8.293 1.00 92.88 89 GLU A CA 1
ATOM 722 C C . GLU A 1 89 ? -3.061 7.134 -8.515 1.00 92.88 89 GLU A C 1
ATOM 724 O O . GLU A 1 89 ? -2.843 7.673 -9.603 1.00 92.88 89 GLU A O 1
ATOM 729 N N . LYS A 1 90 ? -2.169 7.214 -7.518 1.00 94.31 90 LYS A N 1
ATOM 730 C CA . LYS A 1 90 ? -0.865 7.895 -7.643 1.00 94.31 90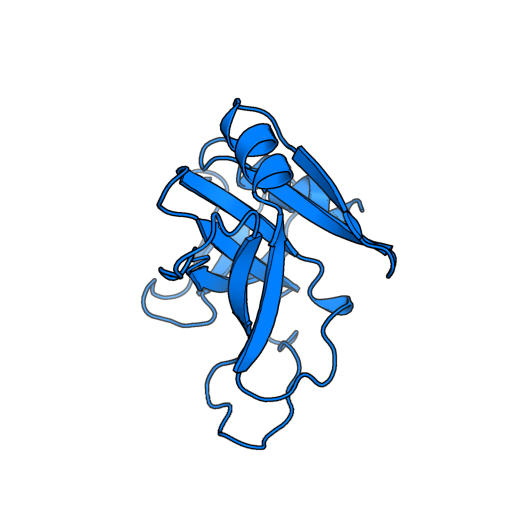 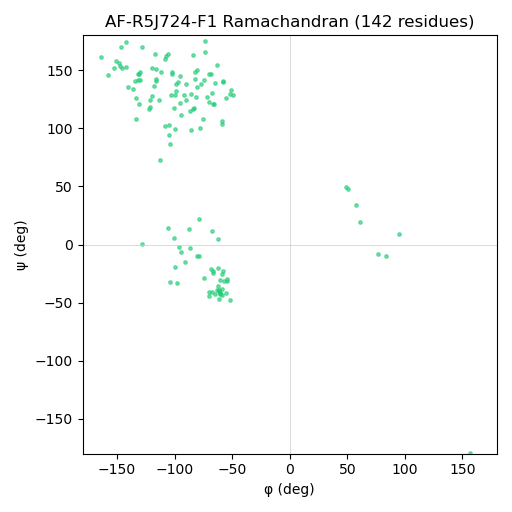LYS A CA 1
ATOM 731 C C . LYS A 1 90 ? 0.177 7.051 -8.370 1.00 94.31 90 LYS A C 1
ATOM 733 O O . LYS A 1 90 ? 1.228 7.581 -8.731 1.00 94.31 90 LYS A O 1
ATOM 738 N N . HIS A 1 91 ? -0.110 5.774 -8.614 1.00 93.75 91 HIS A N 1
ATOM 739 C CA . HIS A 1 91 ? 0.779 4.831 -9.292 1.00 93.75 91 HIS A CA 1
ATOM 740 C C . HIS A 1 91 ? 0.179 4.432 -10.641 1.00 93.75 91 HIS A C 1
ATOM 742 O O . HIS A 1 91 ? -0.289 3.313 -10.838 1.00 93.75 91 HIS A O 1
ATOM 748 N N . THR A 1 92 ? 0.206 5.360 -11.597 1.00 92.31 92 THR A N 1
ATOM 749 C CA . THR A 1 92 ? -0.175 5.087 -12.990 1.00 92.31 92 THR A CA 1
ATOM 750 C C . THR A 1 92 ? 1.054 4.771 -13.834 1.00 92.31 92 THR A C 1
ATOM 752 O O . THR A 1 92 ? 2.129 5.333 -13.619 1.00 92.31 92 THR A O 1
ATOM 755 N N . ASN A 1 93 ? 0.899 3.869 -14.809 1.00 95.69 93 ASN A N 1
ATOM 756 C CA . ASN A 1 93 ? 1.940 3.532 -15.783 1.00 95.69 93 ASN A CA 1
ATOM 757 C C . ASN A 1 93 ? 3.309 3.236 -15.128 1.00 95.69 93 ASN A C 1
ATOM 759 O O . ASN A 1 93 ? 4.336 3.801 -15.508 1.00 95.69 93 ASN A O 1
ATOM 763 N N . PHE A 1 94 ? 3.336 2.380 -14.104 1.00 96.50 94 PHE A N 1
ATOM 764 C CA . PHE A 1 94 ? 4.564 2.012 -13.402 1.00 96.50 94 PHE A CA 1
ATOM 765 C C . PHE A 1 94 ? 5.326 0.914 -14.144 1.00 96.50 94 PHE A C 1
ATOM 767 O O . PHE A 1 94 ? 4.764 -0.034 -14.699 1.00 96.50 94 PHE A O 1
ATOM 774 N N . LYS A 1 95 ? 6.653 1.029 -14.119 1.00 97.25 95 LYS A N 1
ATOM 775 C CA . LYS A 1 95 ? 7.563 0.018 -14.658 1.00 97.25 95 LYS A CA 1
ATOM 776 C C . LYS A 1 95 ? 7.547 -1.235 -13.782 1.00 97.25 95 LYS A C 1
ATOM 778 O O . LYS A 1 95 ? 7.452 -1.134 -12.561 1.00 97.25 95 LYS A O 1
ATOM 783 N N . TRP A 1 96 ? 7.726 -2.401 -14.400 1.00 96.75 96 TRP A N 1
ATOM 784 C CA . TRP A 1 96 ? 7.904 -3.666 -13.685 1.00 96.75 96 TRP A CA 1
ATOM 785 C C . TRP A 1 96 ? 8.970 -3.558 -12.583 1.00 96.75 96 TRP A C 1
ATOM 787 O O . TRP A 1 96 ? 10.097 -3.118 -12.844 1.00 96.75 96 TRP A O 1
ATOM 797 N N . CYS A 1 97 ? 8.599 -3.978 -11.372 1.00 94.50 97 CYS A N 1
ATOM 798 C CA . CYS A 1 97 ? 9.393 -3.893 -10.148 1.00 94.50 97 CYS A CA 1
ATOM 799 C C . CYS A 1 97 ? 9.838 -2.473 -9.758 1.00 94.50 97 CYS A C 1
ATOM 801 O O . CYS A 1 97 ? 10.917 -2.300 -9.181 1.00 94.50 97 CYS A O 1
ATOM 803 N N . ALA A 1 98 ? 9.031 -1.445 -10.033 1.00 95.81 98 ALA A N 1
ATOM 804 C CA . ALA A 1 98 ? 9.295 -0.107 -9.506 1.00 95.81 98 ALA A CA 1
ATOM 805 C C . ALA A 1 98 ? 9.352 -0.135 -7.966 1.00 95.81 98 ALA A C 1
ATOM 807 O O . ALA A 1 98 ? 8.625 -0.877 -7.310 1.00 95.81 98 ALA A O 1
ATOM 808 N N . ASN A 1 99 ? 10.287 0.610 -7.378 1.00 94.69 99 ASN A N 1
ATOM 809 C CA . ASN A 1 99 ? 10.522 0.564 -5.939 1.00 94.69 99 ASN A CA 1
ATOM 810 C C . ASN A 1 99 ? 9.576 1.518 -5.205 1.00 94.69 99 ASN A C 1
ATOM 812 O O . ASN A 1 99 ? 9.501 2.693 -5.556 1.00 94.69 99 ASN A O 1
ATOM 816 N N . ILE A 1 100 ? 8.902 1.015 -4.173 1.00 95.38 100 ILE A N 1
ATOM 817 C CA . ILE A 1 100 ? 8.049 1.796 -3.278 1.00 95.38 100 ILE A CA 1
ATOM 818 C C . ILE A 1 100 ? 8.648 1.744 -1.877 1.00 95.38 100 ILE A C 1
ATOM 820 O O . ILE A 1 100 ? 9.170 0.708 -1.463 1.00 95.38 100 ILE A O 1
ATOM 824 N N . GLN A 1 101 ? 8.598 2.872 -1.167 1.00 93.12 101 GLN A N 1
ATOM 825 C CA . GLN A 1 101 ? 9.250 3.051 0.128 1.00 93.12 101 GLN A CA 1
ATOM 826 C C . GLN A 1 101 ? 8.299 3.671 1.154 1.00 93.12 101 GLN A C 1
ATOM 828 O O . GLN A 1 101 ? 7.463 4.521 0.826 1.00 93.12 101 GLN A O 1
ATOM 833 N N . SER A 1 102 ? 8.474 3.263 2.405 1.00 93.00 102 SER A N 1
ATOM 834 C CA . SER A 1 102 ? 7.822 3.803 3.599 1.00 93.00 102 SER A CA 1
ATOM 835 C C . SER A 1 102 ? 8.859 4.002 4.700 1.00 93.00 102 SER A C 1
ATOM 837 O O . SER A 1 102 ? 9.741 3.165 4.880 1.00 93.00 102 SER A O 1
ATOM 839 N N . ARG A 1 103 ? 8.749 5.096 5.453 1.00 93.50 103 ARG A N 1
ATOM 840 C CA . ARG A 1 103 ? 9.674 5.405 6.550 1.00 93.50 103 ARG A CA 1
ATOM 841 C C . ARG A 1 103 ? 9.395 4.522 7.761 1.00 93.50 103 ARG A C 1
ATOM 843 O O . ARG A 1 103 ? 8.236 4.305 8.095 1.00 93.50 103 ARG A O 1
ATOM 850 N N . LEU A 1 104 ? 10.451 4.088 8.442 1.00 93.06 104 LEU A N 1
ATOM 851 C CA . LEU A 1 104 ? 10.364 3.306 9.673 1.00 93.06 104 LEU A CA 1
ATOM 852 C C . LEU A 1 104 ? 9.593 4.054 10.768 1.00 93.06 104 LEU A C 1
ATOM 854 O O . LEU A 1 104 ? 8.733 3.461 11.398 1.00 93.06 104 LEU A O 1
ATOM 858 N N . GLU A 1 105 ? 9.848 5.350 10.952 1.00 93.12 105 GLU A N 1
ATOM 859 C CA . GLU A 1 105 ? 9.145 6.188 11.940 1.00 93.12 105 GLU A CA 1
ATOM 860 C C . GLU A 1 105 ? 7.617 6.085 11.801 1.00 93.12 105 GLU A C 1
ATOM 862 O O . GLU A 1 105 ? 6.927 5.757 12.757 1.00 93.12 105 GLU A O 1
ATOM 867 N N . PHE A 1 106 ? 7.105 6.211 10.575 1.00 94.75 106 PHE A N 1
ATOM 868 C CA . PHE A 1 106 ? 5.678 6.058 10.279 1.00 94.75 106 PHE A CA 1
ATOM 869 C C . PHE A 1 106 ? 5.141 4.648 10.583 1.00 94.75 106 PHE A C 1
ATOM 871 O O . PHE A 1 106 ? 3.998 4.493 11.012 1.00 94.75 106 PHE A O 1
ATOM 878 N N . ILE A 1 107 ? 5.951 3.610 10.361 1.00 95.19 107 ILE A N 1
ATOM 879 C CA . ILE A 1 107 ? 5.567 2.228 10.677 1.00 95.19 107 ILE A CA 1
ATOM 880 C C . ILE A 1 107 ? 5.509 2.028 12.195 1.00 95.19 107 ILE A C 1
ATOM 882 O O . ILE A 1 107 ? 4.573 1.404 12.689 1.00 95.19 107 ILE A O 1
ATOM 886 N N . LEU A 1 108 ? 6.463 2.593 12.939 1.00 94.06 108 LEU A N 1
ATOM 887 C CA . LEU A 1 108 ? 6.469 2.558 14.401 1.00 94.06 108 LEU A CA 1
ATOM 888 C C . LEU A 1 108 ? 5.261 3.303 14.987 1.00 94.06 108 LEU A C 1
ATOM 890 O O . LEU A 1 108 ? 4.639 2.799 15.922 1.00 94.06 108 LEU A O 1
ATOM 894 N N . ASP A 1 109 ? 4.870 4.435 14.396 1.00 94.12 109 ASP A N 1
ATOM 895 C CA . ASP A 1 109 ? 3.668 5.175 14.798 1.00 94.12 109 ASP A CA 1
ATOM 896 C C . ASP A 1 109 ? 2.392 4.328 14.650 1.00 94.12 109 ASP A C 1
ATOM 898 O O . ASP A 1 109 ? 1.537 4.315 15.539 1.00 94.12 109 ASP A O 1
ATOM 902 N N . ALA A 1 110 ? 2.269 3.584 13.544 1.00 94.94 110 ALA A N 1
ATOM 903 C CA . ALA A 1 110 ? 1.157 2.659 13.323 1.00 94.94 110 ALA A CA 1
ATOM 904 C C . ALA A 1 110 ? 1.202 1.458 14.286 1.00 94.94 110 ALA A C 1
ATOM 906 O O . ALA A 1 110 ? 0.178 1.048 14.840 1.00 94.94 110 ALA A O 1
ATOM 907 N N . CYS A 1 111 ? 2.402 0.917 14.523 1.00 93.62 111 CYS A N 1
ATOM 908 C CA . CYS A 1 111 ? 2.647 -0.199 15.437 1.00 93.62 111 CYS A CA 1
ATOM 909 C C . CYS A 1 111 ? 2.236 0.133 16.880 1.00 93.62 111 CYS A C 1
ATOM 911 O O . CYS A 1 111 ? 1.770 -0.748 17.601 1.00 93.62 111 CYS A O 1
ATOM 913 N N . GLY A 1 112 ? 2.329 1.404 17.290 1.00 89.88 112 GLY A N 1
ATOM 914 C CA . GLY A 1 112 ? 1.868 1.900 18.593 1.00 89.88 112 GLY A CA 1
ATOM 915 C C . GLY A 1 112 ? 0.357 1.766 18.849 1.00 89.88 112 GLY A C 1
ATOM 916 O O . GLY A 1 112 ? -0.135 2.238 19.872 1.00 89.88 112 GLY A O 1
ATOM 917 N N . GLY A 1 113 ? -0.389 1.130 17.939 1.00 76.06 113 GLY A N 1
ATOM 918 C CA . GLY A 1 113 ? -1.803 0.799 18.094 1.00 76.06 113 GLY A CA 1
ATOM 919 C C . GLY A 1 113 ? -2.758 1.825 17.489 1.00 76.06 113 GLY A C 1
ATOM 920 O O . GLY A 1 113 ? -3.965 1.698 17.695 1.00 76.06 113 GLY A O 1
ATOM 921 N N . ASN A 1 114 ? -2.250 2.804 16.741 1.00 81.00 114 ASN A N 1
ATOM 922 C CA . ASN A 1 114 ? -3.036 3.882 16.144 1.00 81.00 114 ASN A CA 1
ATOM 923 C C . ASN A 1 114 ? -3.158 3.730 14.621 1.00 81.00 114 ASN A C 1
ATOM 925 O O . ASN A 1 114 ? -2.337 3.087 13.972 1.00 81.00 114 ASN A O 1
ATOM 929 N N . ILE A 1 115 ? -4.168 4.382 14.037 1.00 92.94 115 ILE A N 1
ATOM 930 C CA . ILE A 1 115 ? -4.223 4.624 12.591 1.00 92.94 115 ILE A CA 1
ATOM 931 C C . ILE A 1 115 ? -3.284 5.792 12.279 1.00 92.94 115 ILE A C 1
ATOM 933 O O . ILE A 1 115 ? -3.649 6.957 12.464 1.00 92.94 115 ILE A O 1
ATOM 937 N N . ALA A 1 116 ? -2.081 5.490 11.799 1.00 96.00 116 ALA A N 1
ATOM 938 C CA . ALA A 1 116 ? -1.116 6.499 11.385 1.00 96.00 116 ALA A CA 1
ATOM 939 C C . ALA A 1 116 ? -1.440 7.015 9.978 1.00 96.00 116 ALA A C 1
ATOM 941 O O . ALA A 1 116 ? -1.982 6.303 9.128 1.00 96.00 116 ALA A O 1
ATOM 942 N N . THR A 1 117 ? -1.104 8.272 9.699 1.00 96.31 117 THR A N 1
ATOM 943 C CA . THR A 1 117 ? -1.251 8.859 8.362 1.00 96.31 117 THR A CA 1
ATOM 944 C C . THR A 1 117 ? -0.015 9.666 8.018 1.00 96.31 117 THR A C 1
ATOM 946 O O . THR A 1 117 ? 0.455 10.455 8.831 1.00 96.31 117 THR A O 1
ATOM 949 N N . PHE A 1 118 ? 0.501 9.479 6.808 1.00 95.56 118 PHE A N 1
ATOM 950 C CA . PHE A 1 118 ? 1.670 10.196 6.318 1.00 95.56 118 PHE A CA 1
ATOM 951 C C . PHE A 1 118 ? 1.413 10.721 4.912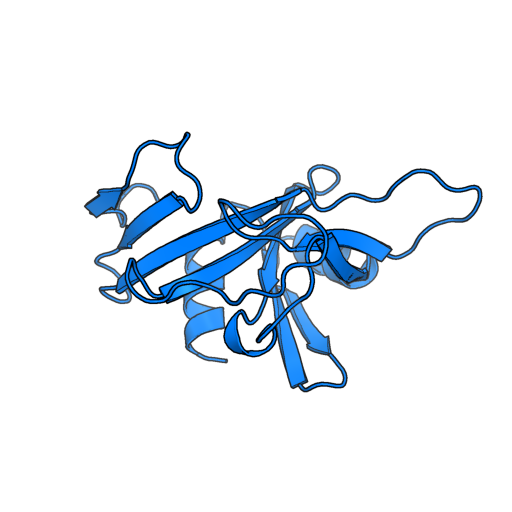 1.00 95.56 118 PHE A C 1
ATOM 953 O O . PHE A 1 118 ? 1.065 9.957 4.017 1.00 95.56 118 PHE A O 1
ATOM 960 N N . VAL A 1 119 ? 1.612 12.022 4.706 1.00 95.69 119 VAL A N 1
ATOM 961 C CA . VAL A 1 119 ? 1.447 12.661 3.395 1.00 95.69 119 VAL A CA 1
ATOM 962 C C . VAL A 1 119 ? 2.821 12.853 2.764 1.00 95.69 119 VAL A C 1
ATOM 964 O O . VAL A 1 119 ? 3.678 13.563 3.295 1.00 95.69 119 VAL A O 1
ATOM 967 N N . LYS A 1 120 ? 3.052 12.210 1.620 1.00 93.31 120 LYS A N 1
ATOM 968 C CA . LYS A 1 120 ? 4.274 12.394 0.834 1.00 93.31 120 LYS A CA 1
ATOM 969 C C . LYS A 1 120 ? 4.268 13.744 0.111 1.00 93.31 120 LYS A C 1
ATOM 971 O O . LYS A 1 120 ? 3.237 14.375 -0.088 1.00 93.31 120 LYS A O 1
ATOM 976 N N . LYS A 1 121 ? 5.439 14.150 -0.391 1.00 91.81 121 LYS A N 1
ATOM 977 C CA . LYS A 1 121 ? 5.619 15.397 -1.164 1.00 91.81 121 LYS A CA 1
ATOM 978 C C . LYS A 1 121 ? 4.764 15.484 -2.438 1.00 91.81 121 LYS A C 1
ATOM 980 O O . LYS A 1 121 ? 4.487 16.581 -2.899 1.00 91.81 121 LYS A O 1
ATOM 985 N N . ASN A 1 122 ? 4.379 14.348 -3.018 1.00 90.94 122 ASN A N 1
ATOM 986 C CA . ASN A 1 122 ? 3.492 14.253 -4.185 1.00 90.94 122 ASN A CA 1
ATOM 987 C C . ASN A 1 122 ? 1.995 14.224 -3.800 1.00 90.94 122 ASN A C 1
ATOM 989 O O . ASN A 1 122 ? 1.154 13.875 -4.631 1.00 90.94 122 ASN A O 1
ATOM 993 N N . ASN A 1 123 ? 1.669 14.562 -2.548 1.00 93.69 123 ASN A N 1
ATOM 994 C CA . ASN A 1 123 ? 0.333 14.486 -1.956 1.00 93.69 123 ASN A CA 1
ATOM 995 C C . ASN A 1 123 ? -0.257 13.065 -1.925 1.00 93.69 123 ASN A C 1
ATOM 997 O O . ASN A 1 123 ? -1.467 12.913 -1.818 1.00 93.69 123 ASN A O 1
ATOM 1001 N N . GLU A 1 124 ? 0.568 12.020 -2.045 1.00 95.12 124 GLU A N 1
ATOM 1002 C CA . GLU A 1 124 ? 0.134 10.648 -1.767 1.00 95.12 124 GLU A CA 1
ATOM 1003 C C . GLU A 1 124 ? -0.052 10.476 -0.256 1.00 95.12 124 GLU A C 1
ATOM 1005 O O . GLU A 1 124 ? 0.866 10.760 0.522 1.00 95.12 124 GLU A O 1
ATOM 1010 N N . VAL A 1 125 ? -1.226 9.998 0.147 1.00 96.31 125 VAL A N 1
ATOM 1011 C CA . VAL A 1 125 ? -1.554 9.703 1.542 1.00 96.31 125 VAL A CA 1
ATOM 1012 C C . VAL A 1 125 ? -1.296 8.223 1.811 1.00 96.31 125 VAL A C 1
ATOM 1014 O O . VAL A 1 125 ? -1.873 7.354 1.165 1.00 96.31 125 VAL A O 1
ATOM 1017 N N . LEU A 1 126 ? -0.428 7.939 2.778 1.00 97.25 126 LEU A N 1
ATOM 1018 C CA . LEU A 1 126 ? -0.209 6.602 3.320 1.00 97.25 126 LEU A CA 1
ATOM 1019 C C . LEU A 1 126 ? -0.992 6.438 4.614 1.00 97.25 126 LEU A C 1
ATOM 1021 O O . LEU A 1 126 ? -0.977 7.335 5.460 1.00 97.25 126 LEU A O 1
ATOM 1025 N N . ILE A 1 127 ? -1.615 5.278 4.802 1.00 98.06 127 ILE A N 1
ATOM 1026 C CA . ILE A 1 127 ? -2.360 4.945 6.019 1.00 98.06 127 ILE A CA 1
ATOM 1027 C C . ILE A 1 127 ? -1.769 3.673 6.621 1.00 98.06 127 ILE A C 1
ATOM 1029 O O . ILE A 1 127 ? -1.796 2.625 5.987 1.00 98.06 127 ILE A O 1
ATOM 1033 N N . GLY A 1 128 ? -1.212 3.777 7.825 1.00 97.75 128 GLY A N 1
ATOM 1034 C CA . GLY A 1 128 ? -0.582 2.668 8.540 1.00 97.75 128 GLY A CA 1
ATOM 1035 C C . GLY A 1 128 ? -1.506 2.161 9.638 1.00 97.75 128 GLY A C 1
ATOM 1036 O O . GLY A 1 128 ? -2.006 2.961 10.428 1.00 97.75 128 GLY A O 1
ATOM 1037 N N . ILE A 1 129 ? -1.754 0.854 9.674 1.00 96.75 129 ILE A N 1
ATOM 1038 C CA . ILE A 1 129 ? -2.709 0.212 10.585 1.00 96.75 129 ILE A CA 1
ATOM 1039 C C . ILE A 1 129 ? -2.233 -1.177 11.005 1.00 96.75 129 ILE A C 1
ATOM 1041 O O . ILE A 1 129 ? -1.579 -1.881 10.244 1.00 96.75 129 ILE A O 1
ATOM 1045 N N . THR A 1 130 ? -2.632 -1.612 12.194 1.00 94.69 130 THR A N 1
ATOM 1046 C CA . THR A 1 130 ? -2.541 -3.023 12.603 1.00 94.69 130 THR A CA 1
ATOM 1047 C C . THR A 1 130 ? -3.756 -3.804 12.096 1.00 94.69 130 THR A C 1
ATOM 1049 O O . THR A 1 130 ? -4.790 -3.214 11.761 1.00 94.69 130 THR A O 1
ATOM 1052 N N . GLY A 1 131 ? -3.679 -5.140 12.071 1.00 89.88 131 GLY A N 1
ATOM 1053 C CA . GLY A 1 131 ? -4.748 -5.996 11.531 1.00 89.88 131 GLY A CA 1
ATOM 1054 C C . GLY A 1 131 ? -6.138 -5.763 12.147 1.00 89.88 131 GLY A C 1
ATOM 1055 O O . GLY A 1 131 ? -7.155 -5.887 11.462 1.00 89.88 131 GLY A O 1
ATOM 1056 N N . ARG A 1 132 ? -6.210 -5.329 13.415 1.00 90.06 132 ARG A N 1
ATOM 1057 C CA . ARG A 1 132 ? -7.482 -5.001 14.089 1.00 90.06 132 ARG A CA 1
ATOM 1058 C C . ARG A 1 132 ? -8.203 -3.777 13.498 1.00 90.06 132 ARG A C 1
ATOM 1060 O O . ARG A 1 132 ? -9.421 -3.702 13.610 1.00 90.06 132 ARG A O 1
ATOM 1067 N N . HIS A 1 133 ? -7.478 -2.866 12.840 1.00 92.81 133 HIS A N 1
ATOM 1068 C CA . HIS A 1 133 ? -8.012 -1.630 12.248 1.00 92.81 133 HIS A CA 1
ATOM 1069 C C . HIS A 1 133 ? -8.114 -1.685 10.716 1.00 92.81 133 HIS A C 1
ATOM 1071 O O . HIS A 1 133 ? -8.298 -0.650 10.079 1.00 92.81 133 HIS A O 1
ATOM 1077 N N . LEU A 1 134 ? -8.016 -2.873 10.100 1.00 90.69 134 LEU A N 1
ATOM 1078 C CA . LEU A 1 134 ? -7.969 -3.008 8.639 1.00 90.69 134 LEU A CA 1
ATOM 1079 C C . LEU A 1 134 ? -9.176 -2.342 7.947 1.00 90.69 134 LEU A C 1
ATOM 1081 O O . LEU A 1 134 ? -9.017 -1.634 6.957 1.00 90.69 134 LEU A O 1
ATOM 1085 N N . LEU A 1 135 ? -10.384 -2.511 8.501 1.00 90.38 135 LEU A N 1
ATOM 1086 C CA . LEU A 1 135 ? -11.610 -1.942 7.927 1.00 90.38 135 LEU A CA 1
ATOM 1087 C C . LEU A 1 135 ? -11.643 -0.413 8.069 1.00 90.38 135 LEU A C 1
ATOM 1089 O O . LEU A 1 135 ? -11.949 0.287 7.109 1.00 90.38 135 LEU A O 1
ATOM 1093 N N . GLU A 1 136 ? -11.275 0.102 9.243 1.00 92.25 136 GLU A N 1
ATOM 1094 C CA . GLU A 1 136 ? -11.187 1.543 9.512 1.00 92.25 136 GLU A CA 1
ATOM 1095 C C . GLU A 1 136 ? -10.156 2.221 8.600 1.00 92.25 136 GLU A C 1
ATOM 1097 O O . GLU A 1 136 ? -10.406 3.306 8.076 1.00 92.25 136 GLU A O 1
ATOM 1102 N N . GLY A 1 137 ? -9.023 1.560 8.349 1.00 94.12 137 GLY A N 1
ATOM 1103 C CA . GLY A 1 137 ? -8.005 2.038 7.419 1.00 94.12 137 GLY A CA 1
ATOM 1104 C C . GLY A 1 137 ? -8.492 2.100 5.971 1.00 94.12 137 GLY A C 1
ATOM 1105 O O . GLY A 1 137 ? -8.244 3.101 5.299 1.00 94.12 137 GLY A O 1
ATOM 1106 N N . ILE A 1 138 ? -9.228 1.084 5.499 1.00 93.50 138 ILE A N 1
ATOM 1107 C CA . ILE A 1 138 ? -9.833 1.090 4.153 1.00 93.50 138 ILE A CA 1
ATOM 1108 C C . ILE A 1 138 ? -10.833 2.240 4.019 1.00 93.50 138 ILE A C 1
ATOM 1110 O O . ILE A 1 138 ? -10.766 3.004 3.059 1.00 93.50 138 ILE A O 1
ATOM 1114 N N . ILE A 1 139 ? -11.719 2.421 5.001 1.00 92.81 139 ILE A N 1
ATOM 1115 C CA . ILE A 1 139 ? -12.689 3.527 5.000 1.00 92.81 139 ILE A CA 1
ATOM 1116 C C . ILE A 1 139 ? -11.966 4.875 4.985 1.00 92.81 139 ILE A C 1
ATOM 1118 O O . ILE A 1 139 ? -12.348 5.782 4.249 1.00 92.81 139 ILE A O 1
ATOM 1122 N N . LYS A 1 140 ? -10.891 5.016 5.768 1.00 94.50 140 LYS A N 1
ATOM 1123 C CA . LYS A 1 140 ? -10.080 6.234 5.764 1.00 94.50 140 LYS A CA 1
ATOM 1124 C C . LYS A 1 140 ? -9.449 6.488 4.393 1.00 94.50 140 LYS A C 1
ATOM 1126 O O . LYS A 1 140 ? -9.452 7.635 3.956 1.00 94.50 140 LYS A O 1
ATOM 1131 N N . ARG A 1 141 ? -8.972 5.450 3.691 1.00 94.44 141 ARG A N 1
ATOM 1132 C CA . ARG A 1 141 ? -8.435 5.578 2.324 1.00 94.44 141 ARG A CA 1
ATOM 1133 C C . ARG A 1 141 ? -9.485 6.112 1.356 1.00 94.44 141 ARG A C 1
ATOM 1135 O O . ARG A 1 141 ? -9.159 6.993 0.579 1.00 94.44 141 ARG A O 1
ATOM 1142 N N . LEU A 1 142 ? -10.727 5.643 1.443 1.00 91.69 142 LEU A N 1
ATOM 1143 C CA . LEU A 1 142 ? -11.809 6.117 0.572 1.00 91.69 142 LEU A CA 1
ATOM 1144 C C . LEU A 1 142 ? -12.197 7.587 0.809 1.00 91.69 142 LEU A C 1
ATOM 1146 O O . LEU A 1 142 ? -12.756 8.219 -0.079 1.00 91.69 142 LEU A O 1
ATOM 1150 N N . ASN A 1 143 ? -11.901 8.130 1.992 1.00 88.81 143 ASN A N 1
ATOM 1151 C CA . ASN A 1 143 ? -12.249 9.499 2.385 1.00 88.81 143 ASN A CA 1
ATOM 1152 C C . ASN A 1 143 ? -11.081 10.500 2.276 1.00 88.81 143 ASN A C 1
ATOM 1154 O O . ASN A 1 143 ? -11.220 11.633 2.742 1.00 88.81 143 ASN A O 1
ATOM 1158 N N . THR A 1 144 ? -9.922 10.090 1.748 1.00 84.50 144 THR A N 1
ATOM 1159 C CA . THR A 1 144 ? -8.696 10.914 1.683 1.00 84.50 144 THR A CA 1
ATOM 1160 C C . THR A 1 144 ? -8.178 11.057 0.266 1.00 84.50 144 THR A C 1
ATOM 1162 O O . THR A 1 144 ? -7.706 12.164 -0.057 1.00 84.50 144 THR A O 1
#

pLDDT: mean 91.05, std 9.12, range [52.19, 98.06]

Foldseek 3Di:
DVVFWDDWDPPPDAQTWTFGDPPDGWIEREDEWEWDDDDDPDPDQKTKWFDDGPPADAFFWAADDPPRTHYWYWYAYPVLQKIKTKDSVVRHRDGGRDMDMDGNVQQVVQSVQDFGWDQDPVRIIMTMHHPVCVVVSVVVSVVD

Radius of gyration: 15.07 Å; Cα contacts (8 Å, |Δi|>4): 290; chains: 1; bounding box: 47×33×38 Å

Secondary structure (DSSP, 8-state):
-TTTEEEE--TTSSSEEEEE-SSS-EEEEEEEEE-B----SS---EEEEEE--TT--TT-EE----SSSEEEEEEEEGGGTEEEEE-GGG--SEETTEEEEEEHHHHHHHHTTS-EEEE-TT-PEEEEEEGGGHHHHHHHHHT-

Mean predicted aligned error: 4.55 Å

=== Feature glossary ===
The record interleaves many kinds of information about one protein. Here is each kind framed as the question it answers.

Q: What are the backbone torsion angles?
A: φ (phi) and ψ (psi) are the two rotatable backbone dihedrals per residue: φ is the C(i-1)–N–Cα–C torsion, ψ is the N–Cα–C–N(i+1) torsion, both in degrees on (−180°, 180°]. α-helical residues cluster near (−60°, −45°); β-strand residues near (−120°, +130°). A Ramachandran plot is simply a scatter of (φ, ψ) for every residue.

Q: What is the amino-acid chain?
A: This is the polypeptide sequence — one letter per residue, N-terminus first. Length ranges from a few dozen residues for small domains to over a thousand for large multi-domain proteins.

Q: How mobile is each atom in the crystal?
A: For experimental (PDB) structures, the B-factor (temperature factor) quantifies the positional spread of each atom in the crystal — a combination of thermal vibration and static disorder — in units of Å². High B-factors mark flexible loops or poorly resolved regions; low B-factors mark the rigid, well-ordered core.

Q: Are the domains correctly placed relative to each other?
A: Predicted Aligned Error (PAE) is an AlphaFold confidence matrix: entry (i, j) is the expected error in the position of residue j, in ångströms, when the prediction is superimposed on the true structure at residue i. Low PAE within a block of residues means that block is internally rigid and well-predicted; high PAE between two blocks means their relative placement is uncertain even if each block individually is confident.

Q: How confident is the AlphaFold model at each residue?
A: pLDDT is the predicted lDDT-Cα score: AlphaFold's confidence that the local environment of each residue (all inter-atomic distances within 15 Å) is correctly placed. It is a per-residue number between 0 and 100, with higher meaning more reliable.

Q: What family and function is it annotated with?
A: Functional annotations link the protein to curated databases. InterPro entries identify conserved domains and families by matching the sequence against member-database signatures (Pfam, PROSITE, CDD, …). Gene Ontology (GO) terms describe molecular function, biological process, and cellular component in a controlled vocabulary. CATH places the structure in a hierarchical fold classification (Class/Architecture/Topology/Homologous-superfamily). The organism is the source species.

Q: How big and how compact is the whole molecule?
A: Three whole-structure scalars: the radius of gyration (RMS distance of Cα from centroid, in Å), the count of Cα–Cα contacts (pairs closer than 8 Å and separated by more than four residues in sequence — i.e. tertiary, not local, contacts), and the bounding-box dimensions. Together they distinguish compact globular folds from extended fibres or disordered chains.

Q: What known structures does this most resemble?
A: The Foldseek neighbor list gives the closest experimentally determined structures in the PDB, ranked by structural alignment. TM-score near 1 means near-identical fold; near 0.3 means only rough topology match. This is how one finds what a novel AlphaFold prediction most resembles in the solved-structure universe.

Q: Which residues are buried vs exposed?
A: SASA measures how much of the protein is reachable by solvent. It is computed by rolling a water-sized probe over the atomic surface and summing the exposed area (Å²). Per-residue SASA distinguishes core (buried, low SASA) from surface (exposed, high SASA) residues; total SASA is a whole-molecule size measure.

Q: Which residues are in helices, strands, or loops?
A: Eight-state secondary structure (DSSP): H is the canonical α-helix, G the tighter 3₁₀-helix, I the wider π-helix; E/B are β-structure, T and S are turns and bends, and '-' is everything else. DSSP derives these from the pattern of main-chain N–H···O=C hydrogen bonds, not from the sequence.

Q: Where is each backbone atom in 3D?
A: Structure coordinates are given as an mmCIF _atom_site loop: one row per atom with element, residue name, chain id, sequence number, and x/y/z position in Å. Only the four main-chain atoms per residue are included here; side chains are omitted to keep the record compact.

Q: What if only a Cα trace is available?
A: Three-state secondary structure (P-SEA) collapses the eight DSSP classes into helix (a), strand (b), and coil (c). P-SEA assigns these from Cα geometry alone — distances and angles — without requiring backbone oxygens, so it works on any Cα trace.

Q: What do the rendered images show?
A: The six renders are orthographic views along the three Cartesian axes in both directions. Representation (cartoon, sticks, or surface) and color scheme (sequence-rainbow or by-chain) vary across proteins so the training set covers all the common visualization conventions.

Q: What does the local fold look like, residue by residue?
A: Foldseek's 3Di representation compresses backbone geometry into a per-residue letter drawn from a learned twenty-state alphabet. It captures the tertiary interaction pattern around each residue — which residues are packed against it in space, regardless of where they are in sequence.

Q: What do the diagnostic plots show?
A: The contact map is a binary N×N matrix image: pixel (i, j) is dark where Cα_i and Cα_j are within 8 Å and |i−j|>4. Because the |i−j|>4 filter removes local helical contacts, off-diagonal stripes parallel to the main diagonal indicate parallel β-sheets; stripes perpendicular to it indicate antiparallel β-sheets. The Ramachandran plot scatters every residue's (φ, ψ) pair against the sterically allowed regions. The PAE heatmap renders the predicted-aligned-error matrix.